Protein AF-A0AAF1A235-F1 (afdb_monomer)

Mean predicted aligned error: 11.34 Å

Solvent-accessible surface area (backbone atoms only — not comparable to full-atom values): 8784 Å² total; per-residue (Å²): 131,94,64,63,72,72,54,51,54,59,49,48,57,52,51,52,52,47,31,41,48,51,25,42,51,40,50,75,71,45,44,64,80,75,36,56,73,63,61,73,58,68,48,78,93,49,71,88,54,61,73,54,47,59,54,87,85,84,72,72,38,64,64,84,73,75,56,91,93,54,89,43,68,66,56,56,64,62,48,50,57,58,41,46,75,69,74,48,43,67,32,82,86,62,84,78,60,62,67,60,52,51,51,51,51,49,52,52,52,49,51,52,53,50,53,37,66,70,66,73,57,76,53,74,77,48,52,57,51,51,53,52,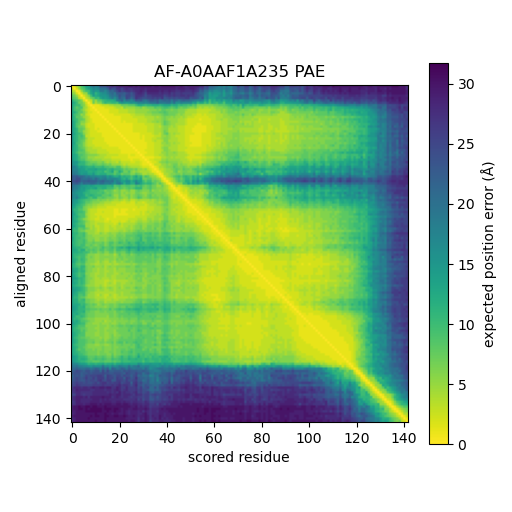62,73,60,61,68,89,80,79,80,131

Secondary structure (DSSP, 8-state):
---HHHHHHHHHHHHHHHHHHHHHHHHHTTHHHH-HHHHHS--GGGTTS-TTSPPPP---BSPPPPPTT---HHHHHHHHHHHHHTT--B-TT----HHHHHHHHHHHHHHHHHHHHHTTPPPHHHHHHHHHHHT-------

Sequence (142 aa):
MKGGFVHTKKVSEAVGKLATMIPLFLTSTRFYGKRLDMYANKLPKYVHKSQSDPLDIKCMMHAPQQEDSSSDCGLYTCLFPEYISNDVFDMRSIDIDAKYHRQMYATILWHYEKTKNEDDTISESEVTRTVASKFGGPRIAK

Structure (mmCIF, N/CA/C/O backbone):
data_AF-A0AAF1A235-F1
#
_entry.id   AF-A0AAF1A235-F1
#
loop_
_atom_site.group_PDB
_atom_site.id
_atom_site.type_symbol
_atom_site.label_atom_id
_atom_site.label_alt_id
_atom_site.label_comp_id
_atom_site.label_asym_id
_atom_site.label_entity_id
_atom_site.label_seq_id
_atom_site.pdbx_PDB_ins_code
_atom_site.Cartn_x
_atom_site.Cartn_y
_atom_site.Cartn_z
_atom_site.occupancy
_atom_site.B_iso_or_equiv
_atom_site.auth_seq_id
_atom_site.auth_comp_id
_atom_site.auth_asym_id
_atom_site.auth_atom_id
_atom_site.pdbx_PDB_model_num
ATOM 1 N N . MET A 1 1 ? 6.123 -15.726 -17.148 1.00 41.62 1 MET A N 1
ATOM 2 C CA . MET A 1 1 ? 5.849 -16.510 -15.920 1.00 41.62 1 MET A CA 1
ATOM 3 C C . MET A 1 1 ? 4.342 -16.712 -15.745 1.00 41.62 1 MET A C 1
ATOM 5 O O . MET A 1 1 ? 3.609 -15.737 -15.721 1.00 41.62 1 MET A O 1
ATOM 9 N N . LYS A 1 2 ? 3.857 -17.962 -15.655 1.00 38.56 2 LYS A N 1
ATOM 10 C CA . LYS A 1 2 ? 2.425 -18.326 -15.485 1.00 38.56 2 LYS A CA 1
ATOM 11 C C . LYS A 1 2 ? 2.035 -18.575 -14.009 1.00 38.56 2 LYS A C 1
ATOM 13 O O . LYS A 1 2 ? 1.155 -19.378 -13.724 1.00 38.56 2 LYS A O 1
ATOM 18 N N . GLY A 1 3 ? 2.711 -17.919 -13.061 1.00 35.62 3 GLY A N 1
ATOM 19 C CA . GLY A 1 3 ? 2.518 -18.152 -11.621 1.00 35.62 3 GLY A CA 1
ATOM 20 C C . GLY A 1 3 ? 1.411 -17.320 -10.960 1.00 35.62 3 GLY A C 1
ATOM 21 O O . GLY A 1 3 ? 0.892 -17.722 -9.927 1.00 35.62 3 GLY A O 1
ATOM 22 N N . GLY A 1 4 ? 1.010 -16.183 -11.540 1.00 51.75 4 GLY A N 1
ATOM 23 C CA . GLY A 1 4 ? 0.189 -15.186 -10.835 1.00 51.75 4 GLY A CA 1
ATOM 24 C C . GLY A 1 4 ? -1.191 -15.677 -10.379 1.00 51.75 4 GLY A C 1
ATOM 25 O O . GLY A 1 4 ? -1.571 -15.462 -9.234 1.00 51.75 4 GLY A O 1
ATOM 26 N N . PHE A 1 5 ? -1.925 -16.396 -11.233 1.00 46.75 5 PHE A N 1
ATOM 27 C CA . PHE A 1 5 ? -3.371 -16.598 -11.055 1.00 46.75 5 PHE A CA 1
ATOM 28 C C . PHE A 1 5 ? -3.760 -17.476 -9.846 1.00 46.75 5 PHE A C 1
ATOM 30 O O . PHE A 1 5 ? -4.770 -17.227 -9.190 1.00 46.75 5 PHE A O 1
ATOM 37 N N . VAL A 1 6 ? -2.953 -18.491 -9.513 1.00 45.00 6 VAL A N 1
ATOM 38 C CA . VAL A 1 6 ? -3.247 -19.427 -8.406 1.00 45.00 6 VAL A CA 1
ATOM 39 C C . VAL A 1 6 ? -2.927 -18.810 -7.039 1.00 45.00 6 VAL A C 1
ATOM 41 O O . VAL A 1 6 ? -3.633 -19.072 -6.062 1.00 45.00 6 VAL A O 1
ATOM 44 N N . HIS A 1 7 ? -1.908 -17.947 -6.961 1.00 59.38 7 HIS A N 1
ATOM 45 C CA . HIS A 1 7 ? -1.574 -17.223 -5.733 1.00 59.38 7 HIS A CA 1
ATOM 46 C C . HIS A 1 7 ? -2.630 -16.165 -5.395 1.00 59.38 7 HIS A C 1
ATOM 48 O O . HIS A 1 7 ? -2.989 -16.012 -4.228 1.00 59.38 7 HIS A O 1
ATOM 54 N N . THR A 1 8 ? -3.210 -15.510 -6.402 1.00 70.19 8 THR A N 1
ATOM 55 C CA . THR A 1 8 ? -4.187 -14.433 -6.199 1.00 70.19 8 THR A CA 1
ATOM 56 C C . THR A 1 8 ? -5.450 -14.892 -5.467 1.00 70.19 8 THR A C 1
ATOM 58 O O . THR A 1 8 ? -5.931 -14.172 -4.595 1.00 70.19 8 THR A O 1
ATOM 61 N N . LYS A 1 9 ? -5.972 -16.100 -5.737 1.00 79.56 9 LYS A N 1
ATOM 62 C CA . LYS A 1 9 ? -7.209 -16.583 -5.090 1.00 79.56 9 LYS A CA 1
ATOM 63 C C . LYS A 1 9 ? -7.029 -16.848 -3.593 1.00 79.56 9 LYS A C 1
ATOM 65 O O . LYS A 1 9 ? -7.807 -16.348 -2.789 1.00 79.56 9 LYS A O 1
ATOM 70 N N . LYS A 1 10 ? -5.983 -17.589 -3.207 1.00 86.50 10 LYS A N 1
ATOM 71 C CA . LYS A 1 10 ? -5.701 -17.884 -1.788 1.00 86.50 10 LYS A CA 1
ATOM 72 C C . LYS A 1 10 ? -5.407 -16.611 -0.995 1.00 86.50 10 LYS A C 1
ATOM 74 O O . LYS A 1 10 ? -5.861 -16.475 0.137 1.00 86.50 10 LYS A O 1
ATOM 79 N N . VAL A 1 11 ? -4.671 -15.677 -1.603 1.00 86.25 11 VAL A N 1
ATOM 80 C CA . VAL A 1 11 ? -4.399 -14.365 -1.005 1.00 86.25 11 VAL A CA 1
ATOM 81 C C . VAL A 1 11 ? -5.701 -13.590 -0.821 1.00 86.25 11 VAL A C 1
ATOM 83 O O . VAL A 1 11 ? -5.954 -13.102 0.273 1.00 86.25 11 VAL A O 1
ATOM 86 N N . SER A 1 12 ? -6.563 -13.536 -1.839 1.00 86.19 12 SER A N 1
ATOM 87 C CA . SER A 1 12 ? -7.857 -12.853 -1.751 1.00 86.19 12 SER A CA 1
ATOM 88 C C . SER A 1 12 ? -8.756 -13.440 -0.658 1.00 86.19 12 SER A C 1
ATOM 90 O O . SER A 1 12 ? -9.310 -12.687 0.138 1.00 86.19 12 SER A O 1
ATOM 92 N N . GLU A 1 13 ? -8.838 -14.768 -0.540 1.00 91.44 13 GLU A N 1
ATOM 93 C CA . GLU A 1 13 ? -9.599 -15.427 0.529 1.00 91.44 13 GLU A CA 1
ATOM 94 C C . GLU A 1 13 ? -9.051 -15.092 1.926 1.00 91.44 13 GLU A C 1
ATOM 96 O O . GLU A 1 13 ? -9.820 -14.824 2.852 1.00 91.44 13 GLU A O 1
ATOM 101 N N . ALA A 1 14 ? -7.725 -15.088 2.093 1.00 93.81 14 ALA A N 1
ATOM 102 C CA . ALA A 1 14 ? -7.087 -14.742 3.361 1.00 93.81 14 ALA A CA 1
ATOM 103 C C . ALA A 1 14 ? -7.304 -13.264 3.729 1.00 93.81 14 ALA A C 1
ATOM 105 O O . ALA A 1 14 ? -7.704 -12.960 4.854 1.00 93.81 14 ALA A O 1
ATOM 106 N N . VAL A 1 15 ? -7.101 -12.352 2.774 1.00 93.44 15 VAL A N 1
ATOM 107 C CA . VAL A 1 15 ? -7.324 -10.910 2.957 1.00 93.44 15 VAL A CA 1
ATOM 108 C C . VAL A 1 15 ? -8.800 -10.624 3.235 1.00 93.44 15 VAL A C 1
ATOM 110 O O . VAL A 1 15 ? -9.097 -9.835 4.125 1.00 93.44 15 VAL A O 1
ATOM 113 N N . GLY A 1 16 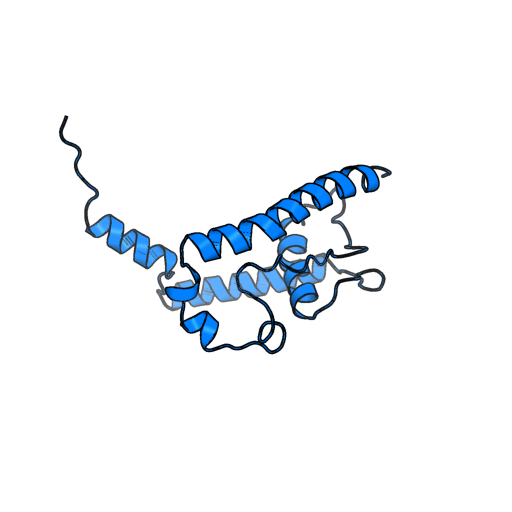? -9.722 -11.320 2.564 1.00 95.31 16 GLY A N 1
ATOM 114 C CA . GLY A 1 16 ? -11.162 -11.260 2.830 1.00 95.31 16 GLY A CA 1
ATOM 115 C C . GLY A 1 16 ? -11.502 -11.560 4.288 1.00 95.31 16 GLY A C 1
ATOM 116 O O . GLY A 1 16 ? -12.182 -10.775 4.944 1.00 95.31 16 GLY A O 1
ATOM 117 N N . LYS A 1 17 ? -10.955 -12.653 4.835 1.00 96.25 17 LYS A N 1
ATOM 118 C CA . LYS A 1 17 ? -11.145 -13.007 6.252 1.00 96.25 17 LYS A CA 1
ATOM 119 C C . LYS A 1 17 ? -10.595 -11.931 7.187 1.00 96.25 17 LYS A C 1
ATOM 121 O O . LYS A 1 17 ? -11.255 -11.578 8.160 1.00 96.25 17 LYS A O 1
ATOM 126 N N . LEU A 1 18 ? -9.411 -11.390 6.897 1.00 96.62 18 LEU A N 1
ATOM 127 C CA . LEU A 1 18 ? -8.814 -10.318 7.699 1.00 96.62 18 LEU A CA 1
ATOM 128 C C . LEU A 1 18 ? -9.644 -9.030 7.647 1.00 96.62 18 LEU A C 1
ATOM 130 O O . LEU A 1 18 ? -9.869 -8.420 8.690 1.00 96.62 18 LEU A O 1
ATOM 134 N N . ALA A 1 19 ? -10.155 -8.656 6.475 1.00 96.00 19 ALA A N 1
ATOM 135 C CA . ALA A 1 19 ? -11.007 -7.482 6.300 1.00 96.00 19 ALA A CA 1
ATOM 136 C C . ALA A 1 19 ? -12.306 -7.560 7.114 1.00 96.00 19 ALA A C 1
ATOM 138 O O . ALA A 1 19 ? -12.832 -6.523 7.510 1.00 96.00 19 ALA A O 1
ATOM 139 N N . THR A 1 20 ? -12.803 -8.767 7.401 1.00 96.38 20 THR A N 1
ATOM 140 C CA . THR A 1 20 ? -13.929 -8.983 8.321 1.00 96.38 20 THR A CA 1
ATOM 141 C C . THR A 1 20 ? -13.486 -9.044 9.785 1.00 96.38 20 THR A C 1
ATOM 143 O O . THR A 1 20 ? -14.115 -8.433 10.644 1.00 96.38 20 THR A O 1
ATOM 146 N N . MET A 1 21 ? -12.410 -9.773 10.101 1.00 97.81 21 MET A N 1
ATOM 147 C CA . MET A 1 21 ? -11.996 -9.990 11.494 1.00 97.81 21 MET A CA 1
ATOM 148 C C . MET A 1 21 ? -11.423 -8.737 12.161 1.00 97.81 21 MET A C 1
ATOM 150 O O . MET A 1 21 ? -11.666 -8.528 13.348 1.00 97.81 21 MET A O 1
ATOM 154 N N . ILE A 1 22 ? -10.667 -7.910 11.432 1.00 95.62 22 ILE A N 1
ATOM 155 C CA . ILE A 1 22 ? -9.999 -6.730 11.999 1.00 95.62 22 ILE A CA 1
ATOM 156 C C . ILE A 1 22 ? -11.018 -5.730 12.576 1.00 95.62 22 ILE A C 1
ATOM 158 O O . ILE A 1 22 ? -10.892 -5.416 13.760 1.00 95.62 22 ILE A O 1
ATOM 162 N N . PRO A 1 23 ? -12.046 -5.265 11.833 1.00 93.31 23 PRO A N 1
ATOM 163 C CA . PRO A 1 23 ? -13.068 -4.372 12.386 1.00 93.31 23 PRO A CA 1
ATOM 164 C C . PRO A 1 23 ? -13.760 -4.956 13.619 1.00 93.31 23 PRO A C 1
ATOM 166 O O . PRO A 1 23 ? -13.849 -4.292 14.647 1.00 93.31 23 PRO A O 1
ATOM 169 N N . LEU A 1 24 ? -14.152 -6.236 13.571 1.00 95.62 24 LEU A N 1
ATOM 170 C CA . LEU A 1 24 ? -14.789 -6.922 14.702 1.00 95.62 24 LEU A CA 1
ATOM 171 C C . LEU A 1 24 ? -13.895 -6.944 15.949 1.00 95.62 24 LEU A C 1
ATOM 173 O O . LEU A 1 24 ? -14.367 -6.693 17.059 1.00 95.62 24 LEU A O 1
ATOM 177 N N . PHE A 1 25 ? -12.602 -7.218 15.775 1.00 96.44 25 PHE A N 1
ATOM 178 C CA . PHE A 1 25 ? -11.621 -7.211 16.857 1.00 96.44 25 PHE A CA 1
ATOM 179 C C . PHE A 1 25 ? -11.397 -5.803 17.433 1.00 96.44 25 PHE A C 1
ATOM 181 O O . PHE A 1 25 ? -11.358 -5.612 18.651 1.00 96.44 25 PHE A O 1
ATOM 188 N N . LEU A 1 26 ? -11.288 -4.786 16.580 1.00 93.00 26 LEU A N 1
ATOM 189 C CA . LEU A 1 26 ? -11.124 -3.400 17.025 1.00 93.00 26 LEU A CA 1
ATOM 190 C C . LEU A 1 26 ? -12.374 -2.895 17.763 1.00 93.00 26 LEU A C 1
ATOM 192 O O . LEU A 1 26 ? -12.264 -2.242 18.804 1.00 93.00 26 LEU A O 1
ATOM 196 N N . THR A 1 27 ? -13.570 -3.249 17.293 1.00 91.25 27 THR A N 1
ATOM 197 C CA . THR A 1 27 ? -14.824 -2.926 17.982 1.00 91.25 27 THR A CA 1
ATOM 198 C C . THR A 1 27 ? -14.926 -3.644 19.329 1.00 91.25 27 THR A C 1
ATOM 200 O O . THR A 1 27 ? -15.222 -3.000 20.338 1.00 91.25 27 THR A O 1
ATOM 203 N N . SER A 1 28 ? -14.633 -4.949 19.394 1.00 94.06 28 SER A N 1
ATOM 204 C CA . SER A 1 28 ? -14.753 -5.739 20.631 1.00 94.06 28 SER A CA 1
ATOM 205 C C . SER A 1 28 ? -13.778 -5.295 21.726 1.00 94.06 28 SER A C 1
ATOM 207 O O . SER A 1 28 ? -14.121 -5.292 22.908 1.00 94.06 28 SER A O 1
ATOM 209 N N . THR A 1 29 ? -12.596 -4.811 21.342 1.00 94.44 29 THR A N 1
ATOM 210 C CA . THR A 1 29 ? -11.601 -4.226 22.259 1.00 94.44 29 THR A CA 1
ATOM 211 C C . THR A 1 29 ? -11.901 -2.773 22.656 1.00 94.44 29 THR A C 1
ATOM 213 O O . THR A 1 29 ? -11.130 -2.155 23.406 1.00 94.44 29 THR A O 1
ATOM 216 N N . ARG A 1 30 ? -13.028 -2.217 22.179 1.00 90.12 30 ARG A N 1
ATOM 217 C CA . ARG A 1 30 ? -13.438 -0.812 22.335 1.00 90.12 30 ARG A CA 1
ATOM 218 C C . ARG A 1 30 ? -12.371 0.173 21.841 1.00 90.12 30 ARG A C 1
ATOM 220 O O . ARG A 1 30 ? -12.255 1.274 22.379 1.00 90.12 30 ARG A O 1
ATOM 227 N N . PHE A 1 31 ? -11.582 -0.216 20.836 1.00 89.50 31 PHE A N 1
ATOM 228 C CA . PHE A 1 31 ? -10.469 0.577 20.311 1.00 89.50 31 PHE A CA 1
ATOM 229 C C . PHE A 1 31 ? -10.918 1.979 19.880 1.00 89.50 31 PHE A C 1
ATOM 231 O O . PHE A 1 31 ? -10.351 2.975 20.323 1.00 89.50 31 PHE A O 1
ATOM 238 N N . TYR A 1 32 ? -11.996 2.067 19.098 1.00 82.50 32 TYR A N 1
ATOM 239 C CA . TYR A 1 32 ? -12.512 3.340 18.588 1.00 82.50 32 TYR A CA 1
ATOM 240 C C . TYR A 1 32 ? -13.018 4.281 19.691 1.00 82.50 32 TYR A C 1
ATOM 242 O O . TYR A 1 32 ? -12.899 5.494 19.562 1.00 82.50 32 TYR A O 1
ATOM 250 N N . GLY A 1 33 ? -13.514 3.744 20.812 1.00 81.62 33 GLY A N 1
ATOM 251 C CA . GLY A 1 33 ? -13.893 4.556 21.975 1.00 81.62 33 GLY A CA 1
ATOM 252 C C . GLY A 1 33 ? -12.692 5.170 22.704 1.00 81.62 33 GLY A C 1
ATOM 253 O O . GLY A 1 33 ? -12.833 6.197 23.359 1.00 81.62 33 GLY A O 1
ATOM 254 N N . LYS A 1 34 ? -11.503 4.567 22.570 1.00 85.81 34 LYS A N 1
ATOM 255 C CA . LYS A 1 34 ? -10.237 5.088 23.116 1.00 85.81 34 LYS A CA 1
ATOM 256 C C . LYS A 1 34 ? -9.558 6.091 22.177 1.00 85.81 34 LYS A C 1
ATOM 258 O O . LYS A 1 34 ? -8.685 6.831 22.615 1.00 85.81 34 LYS A O 1
ATOM 263 N N . ARG A 1 35 ? -9.935 6.103 20.895 1.00 81.69 35 ARG A N 1
ATOM 264 C CA . ARG A 1 35 ? -9.353 6.928 19.826 1.00 81.69 35 ARG A CA 1
ATOM 265 C C . ARG A 1 35 ? -10.381 7.915 19.279 1.00 81.69 35 ARG A C 1
ATOM 267 O O . ARG A 1 35 ? -10.797 7.843 18.125 1.00 81.69 35 ARG A O 1
ATOM 274 N N . LEU A 1 36 ? -10.814 8.841 20.138 1.00 73.50 36 LEU A N 1
ATOM 275 C CA . LEU A 1 36 ? -11.774 9.892 19.772 1.00 73.50 36 LEU A CA 1
ATOM 276 C C . LEU A 1 36 ? -11.245 10.814 18.658 1.00 73.50 36 LEU A C 1
ATOM 278 O O . LEU A 1 36 ? -12.035 11.392 17.916 1.00 73.50 36 LEU A O 1
ATOM 282 N N . ASP A 1 37 ? -9.923 10.895 18.489 1.00 75.94 37 ASP A N 1
ATOM 283 C CA . ASP A 1 37 ? -9.248 11.580 17.382 1.00 75.94 37 ASP A CA 1
ATOM 284 C C . ASP A 1 37 ? -9.642 11.014 16.009 1.00 75.94 37 ASP A C 1
ATOM 286 O O . ASP A 1 37 ? -9.785 11.761 15.043 1.00 75.94 37 ASP A O 1
ATOM 290 N N . MET A 1 38 ? -9.916 9.709 15.922 1.00 70.50 38 MET A N 1
ATOM 291 C CA . MET A 1 38 ? -10.444 9.104 14.696 1.00 70.50 38 MET A CA 1
ATOM 292 C C . MET A 1 38 ? -11.900 9.509 14.429 1.00 70.50 38 MET A C 1
ATOM 294 O O . MET A 1 38 ? -12.312 9.583 13.275 1.00 70.50 38 MET A O 1
ATOM 298 N N . TYR A 1 39 ? -12.674 9.801 15.479 1.00 62.12 39 TYR A N 1
ATOM 299 C CA . TYR A 1 39 ? -14.063 10.264 15.374 1.00 62.12 39 TYR A CA 1
ATOM 300 C C . TYR A 1 39 ? -14.185 11.737 14.989 1.00 62.12 39 TYR A C 1
ATOM 302 O O . TYR A 1 39 ? -15.170 12.118 14.355 1.00 62.12 39 TYR A O 1
ATOM 310 N N . ALA A 1 40 ? -13.207 12.561 15.376 1.00 52.47 40 ALA A N 1
ATOM 311 C CA . ALA A 1 40 ? -13.153 13.972 15.001 1.00 52.47 40 ALA A CA 1
ATOM 312 C C . ALA A 1 40 ? -13.071 14.139 13.474 1.00 52.47 40 ALA A C 1
ATOM 314 O O . ALA A 1 40 ? -13.689 15.035 12.902 1.00 52.47 40 ALA A O 1
ATOM 315 N N . ASN A 1 41 ? -12.400 13.203 12.803 1.00 59.41 41 ASN A N 1
ATOM 316 C CA . ASN A 1 41 ? -12.237 13.179 11.357 1.00 59.41 41 ASN A CA 1
ATOM 317 C C . ASN A 1 41 ? -13.338 12.341 10.697 1.00 59.41 41 ASN A C 1
ATOM 319 O O . ASN A 1 41 ? -13.038 11.303 10.114 1.00 59.41 41 ASN A O 1
ATOM 323 N N . LYS A 1 42 ? -14.613 12.760 10.790 1.00 66.00 42 LYS A N 1
ATOM 324 C CA . LYS A 1 42 ? -15.754 12.115 10.101 1.00 66.00 42 LYS A CA 1
ATOM 325 C C . LYS A 1 42 ? -15.581 12.154 8.574 1.00 66.00 42 LYS A C 1
ATOM 327 O O . LYS A 1 42 ? -16.224 12.934 7.877 1.00 66.00 42 LYS A O 1
ATOM 332 N N . LEU A 1 43 ? -14.697 11.309 8.053 1.00 71.31 43 LEU A N 1
ATOM 333 C CA . LEU A 1 43 ? -14.442 11.142 6.633 1.00 71.31 43 LEU A CA 1
ATOM 334 C C . LEU A 1 43 ? -15.763 10.748 5.958 1.00 71.31 43 LEU A C 1
ATOM 336 O O . LEU A 1 43 ? -16.344 9.737 6.364 1.00 71.31 43 LEU A O 1
ATOM 340 N N . PRO A 1 44 ? -16.223 11.473 4.919 1.00 77.75 44 PRO A N 1
ATOM 341 C CA . PRO A 1 44 ? -17.514 11.228 4.268 1.00 77.75 44 PRO A CA 1
ATOM 342 C C . PRO A 1 44 ? -17.748 9.760 3.888 1.00 77.75 44 PRO A C 1
ATOM 344 O O . PRO A 1 44 ? -18.852 9.243 4.031 1.00 77.75 44 PRO A O 1
ATOM 347 N N . LYS A 1 45 ? -16.678 9.055 3.499 1.00 75.12 45 LYS A N 1
ATOM 348 C CA . LYS A 1 45 ? -16.691 7.631 3.132 1.00 75.12 45 LYS A CA 1
ATOM 349 C C . LYS A 1 45 ? -17.122 6.681 4.266 1.00 75.12 45 LYS A C 1
ATOM 351 O O . LYS A 1 45 ? -17.546 5.563 3.986 1.00 75.12 45 LYS A O 1
ATOM 356 N N . TYR A 1 46 ? -17.022 7.107 5.526 1.00 74.25 46 TYR A N 1
ATOM 357 C CA . TYR A 1 46 ? -17.280 6.277 6.709 1.00 74.25 46 TYR A CA 1
ATOM 358 C C . TYR A 1 46 ? -18.422 6.797 7.592 1.00 74.25 46 TYR A C 1
ATOM 360 O O . TYR A 1 46 ? -18.767 6.144 8.570 1.00 74.25 46 TYR A O 1
ATOM 368 N N . VAL A 1 47 ? -19.052 7.930 7.251 1.00 78.44 47 VAL A N 1
ATOM 369 C CA . VAL A 1 47 ? -20.135 8.539 8.057 1.00 78.44 47 VAL A CA 1
ATOM 370 C C . VAL A 1 47 ? -21.345 7.613 8.224 1.00 78.44 47 VAL A C 1
ATOM 372 O O . VAL A 1 47 ? -22.028 7.675 9.243 1.00 78.44 47 VAL A O 1
ATOM 375 N N . HIS A 1 48 ? -21.595 6.739 7.249 1.00 82.19 48 HIS A N 1
ATOM 376 C CA . HIS A 1 48 ? -22.730 5.813 7.243 1.00 82.19 48 HIS A CA 1
ATOM 377 C C . HIS A 1 48 ? -22.330 4.346 7.455 1.00 82.19 48 HIS A C 1
ATOM 379 O O . HIS A 1 48 ? -23.167 3.466 7.271 1.00 82.19 48 HIS A O 1
ATOM 385 N N . LYS A 1 49 ? -21.069 4.072 7.813 1.00 83.88 49 LYS A N 1
ATOM 386 C CA . LYS A 1 49 ? -20.573 2.712 8.058 1.00 83.88 49 LYS A CA 1
ATOM 387 C C . LYS A 1 49 ? -20.487 2.434 9.560 1.00 83.88 49 LYS A C 1
ATOM 389 O O . LYS A 1 49 ? -20.070 3.298 10.333 1.00 83.88 49 LYS A O 1
ATOM 394 N N . SER 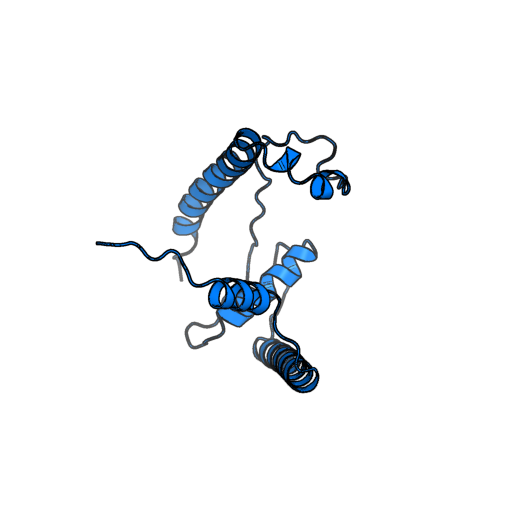A 1 50 ? -20.864 1.230 9.978 1.00 87.50 50 SER A N 1
ATOM 395 C CA . SER A 1 50 ? -20.599 0.740 11.331 1.00 87.50 50 SER A CA 1
ATOM 396 C C . SER A 1 50 ? -19.102 0.494 11.520 1.00 87.50 50 SER A C 1
ATOM 398 O O . SER A 1 50 ? -18.392 0.119 10.590 1.00 87.50 50 SER A O 1
ATOM 400 N N . GLN A 1 51 ? -18.617 0.626 12.756 1.00 85.81 51 GLN A N 1
ATOM 401 C CA . GLN A 1 51 ? -17.234 0.277 13.112 1.00 85.81 51 GLN A CA 1
ATOM 402 C C . GLN A 1 51 ? -16.909 -1.204 12.888 1.00 85.81 51 GLN A C 1
ATOM 404 O O . GLN A 1 51 ? -15.746 -1.557 12.739 1.00 85.81 51 GLN A O 1
ATOM 409 N N . SER A 1 52 ? -17.934 -2.056 12.912 1.00 90.31 52 SER A N 1
ATOM 410 C CA . SER A 1 52 ? -17.819 -3.497 12.707 1.00 90.31 52 SER A CA 1
ATOM 411 C C . SER A 1 52 ? -17.987 -3.912 11.247 1.00 90.31 52 SER A C 1
ATOM 413 O O . SER A 1 52 ? -17.880 -5.103 10.954 1.00 90.31 52 SER A O 1
ATOM 415 N N . ASP A 1 53 ? -18.316 -2.974 10.352 1.00 91.75 53 ASP A N 1
ATOM 416 C CA . ASP A 1 53 ? -18.496 -3.298 8.941 1.00 91.75 53 ASP A CA 1
ATOM 417 C C . ASP A 1 53 ? -17.169 -3.794 8.351 1.00 91.75 53 ASP A C 1
ATOM 419 O O . ASP A 1 53 ? -16.105 -3.261 8.688 1.00 91.75 53 ASP A O 1
ATOM 423 N N . PRO A 1 54 ? -17.202 -4.800 7.460 1.00 93.56 54 PRO A N 1
ATOM 424 C CA . PRO A 1 54 ? -16.004 -5.259 6.776 1.00 93.56 54 PRO A CA 1
ATOM 425 C C . PRO A 1 54 ? -15.286 -4.123 6.036 1.00 93.56 54 PRO A C 1
ATOM 427 O O . PRO A 1 54 ? -15.916 -3.232 5.461 1.00 93.56 54 PRO A O 1
ATOM 430 N N . LEU A 1 55 ? -13.954 -4.182 6.015 1.00 91.00 55 LEU A N 1
ATOM 431 C CA . LEU A 1 55 ? -13.143 -3.224 5.265 1.00 91.00 55 LEU A CA 1
ATOM 432 C C . LEU A 1 55 ? -13.323 -3.416 3.755 1.00 91.00 55 LEU A C 1
ATOM 434 O O . LEU A 1 55 ? -13.334 -4.544 3.257 1.00 91.00 55 LEU A O 1
ATOM 438 N N . ASP A 1 56 ? -13.379 -2.303 3.020 1.00 89.50 56 ASP A N 1
ATOM 439 C CA . ASP A 1 56 ? -13.326 -2.335 1.558 1.00 89.50 56 ASP A CA 1
ATOM 440 C C . ASP A 1 56 ? -11.930 -2.807 1.121 1.00 89.50 56 ASP A C 1
ATOM 442 O O . ASP A 1 56 ? -10.920 -2.188 1.464 1.00 89.50 56 ASP A O 1
ATOM 446 N N . ILE A 1 57 ? -11.865 -3.877 0.329 1.00 88.56 57 ILE A N 1
ATOM 447 C CA . ILE A 1 57 ? -10.610 -4.367 -0.249 1.00 88.56 57 ILE A CA 1
ATOM 448 C C . ILE A 1 57 ? -10.476 -3.804 -1.661 1.00 88.56 57 ILE A C 1
ATOM 450 O O . ILE A 1 57 ? -11.309 -4.072 -2.526 1.00 88.56 57 ILE A O 1
ATOM 454 N N . LYS A 1 58 ? -9.397 -3.061 -1.911 1.00 88.88 58 LYS A N 1
ATOM 455 C CA . LYS A 1 58 ? -8.962 -2.682 -3.259 1.00 88.88 58 LYS A CA 1
ATOM 456 C C . LYS A 1 58 ? -7.608 -3.328 -3.540 1.00 88.88 58 LYS A C 1
ATOM 458 O O . LYS A 1 58 ? -6.701 -3.244 -2.715 1.00 88.88 58 LYS A O 1
ATOM 463 N N . CYS A 1 59 ? -7.472 -3.959 -4.700 1.00 85.75 59 CYS A N 1
ATOM 464 C CA . CYS A 1 59 ? -6.209 -4.533 -5.154 1.00 85.75 59 CYS A CA 1
ATOM 465 C C . CYS A 1 59 ? -5.645 -3.692 -6.293 1.00 85.75 59 CYS A C 1
ATOM 467 O O . CYS A 1 59 ? -6.382 -3.285 -7.188 1.00 85.75 59 CYS A O 1
ATOM 469 N N . MET A 1 60 ? -4.334 -3.475 -6.268 1.00 87.62 60 MET A N 1
ATOM 470 C CA . MET A 1 60 ? -3.628 -2.888 -7.396 1.00 87.62 60 MET A CA 1
ATOM 471 C C . MET A 1 60 ? -3.530 -3.909 -8.533 1.00 87.62 60 MET A C 1
ATOM 473 O O . MET A 1 60 ? -3.161 -5.065 -8.317 1.00 87.62 60 MET A O 1
ATOM 477 N N . MET A 1 61 ? -3.877 -3.481 -9.740 1.00 89.44 61 MET A N 1
ATOM 478 C CA . MET A 1 61 ? -3.862 -4.274 -10.961 1.00 89.44 61 MET A CA 1
ATOM 479 C C . MET A 1 61 ? -2.724 -3.818 -11.865 1.00 89.44 61 MET A C 1
ATOM 481 O O . MET A 1 61 ? -2.405 -2.631 -11.924 1.00 89.44 61 MET A O 1
ATOM 485 N N . HIS A 1 62 ? -2.137 -4.774 -12.587 1.00 89.62 62 HIS A N 1
ATOM 486 C CA . HIS A 1 62 ? -1.039 -4.527 -13.528 1.00 89.62 62 HIS A CA 1
ATOM 487 C C . HIS A 1 62 ? 0.133 -3.765 -12.900 1.00 8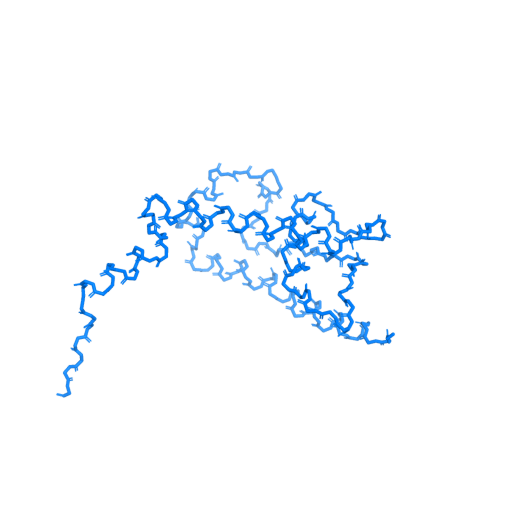9.62 62 HIS A C 1
ATOM 489 O O . HIS A 1 62 ? 0.812 -3.008 -13.584 1.00 89.62 62 HIS A O 1
ATOM 495 N N . ALA A 1 63 ? 0.349 -3.965 -11.595 1.00 87.81 63 ALA A N 1
ATOM 496 C CA . ALA A 1 63 ? 1.487 -3.400 -10.896 1.00 87.81 63 ALA A CA 1
ATOM 497 C C . ALA A 1 63 ? 2.771 -3.891 -11.587 1.00 87.81 63 ALA A C 1
ATOM 499 O O . ALA A 1 63 ? 2.953 -5.112 -11.698 1.00 87.81 63 ALA A O 1
ATOM 500 N N . PRO A 1 64 ? 3.637 -2.987 -12.069 1.00 87.94 64 PRO A N 1
ATOM 501 C CA . PRO A 1 64 ? 4.915 -3.380 -12.635 1.00 87.94 64 PRO A CA 1
ATOM 502 C C . PRO A 1 64 ? 5.734 -4.086 -11.559 1.00 87.94 64 PRO A C 1
ATOM 504 O O . PRO A 1 64 ? 5.711 -3.713 -10.387 1.00 87.94 64 PRO A O 1
ATOM 507 N N . GLN A 1 65 ? 6.425 -5.147 -11.949 1.00 85.06 65 GLN A N 1
ATOM 508 C CA . GLN A 1 65 ? 7.284 -5.900 -11.046 1.00 85.06 65 GLN A CA 1
ATOM 509 C C . GLN A 1 65 ? 8.731 -5.500 -11.297 1.00 85.06 65 GLN A C 1
ATOM 511 O O . GLN A 1 65 ? 9.093 -5.145 -12.415 1.00 85.06 65 GLN A O 1
ATOM 516 N N . GLN A 1 66 ? 9.544 -5.550 -10.245 1.00 89.12 66 GLN A N 1
ATOM 517 C CA . GLN A 1 66 ? 10.985 -5.395 -10.387 1.00 89.12 66 GLN A CA 1
ATOM 518 C C . GLN A 1 66 ? 11.535 -6.500 -11.304 1.00 89.12 66 GLN A C 1
ATOM 520 O O . GLN A 1 66 ? 11.029 -7.624 -11.282 1.00 89.12 66 GLN A O 1
ATOM 525 N N . GLU A 1 67 ? 12.586 -6.199 -12.060 1.00 88.19 67 GLU A N 1
ATOM 526 C CA . GLU A 1 67 ? 13.299 -7.214 -12.840 1.00 88.19 67 GLU A CA 1
ATOM 527 C C . GLU A 1 67 ? 13.938 -8.247 -11.905 1.00 88.19 67 GLU A C 1
ATOM 529 O O . GLU A 1 67 ? 14.455 -7.882 -10.847 1.00 88.19 67 GLU A O 1
ATOM 534 N N . ASP A 1 68 ? 13.971 -9.522 -12.297 1.00 88.56 68 ASP A N 1
ATOM 535 C CA . ASP A 1 68 ? 14.504 -10.609 -11.454 1.00 88.56 68 ASP A CA 1
ATOM 536 C C . ASP A 1 68 ? 15.979 -10.391 -11.058 1.00 88.56 68 ASP A C 1
ATOM 538 O O . ASP A 1 68 ? 16.432 -10.850 -10.011 1.00 88.56 68 ASP A O 1
ATOM 542 N N . SER A 1 69 ? 16.739 -9.669 -11.887 1.00 92.31 69 SER A N 1
ATOM 543 C CA . SER A 1 69 ? 18.133 -9.300 -11.621 1.00 92.31 69 SER A CA 1
ATOM 544 C C . SER A 1 69 ? 18.296 -8.019 -10.795 1.00 92.31 69 SER A C 1
ATOM 546 O O . SER A 1 69 ? 19.425 -7.616 -10.515 1.00 92.31 69 SER A O 1
ATOM 548 N N . SER A 1 70 ? 17.202 -7.331 -10.464 1.00 88.88 70 SER A N 1
ATOM 549 C CA . SER A 1 70 ? 17.220 -6.077 -9.711 1.00 88.88 70 SER A CA 1
ATOM 550 C C . SER A 1 70 ? 17.045 -6.313 -8.210 1.00 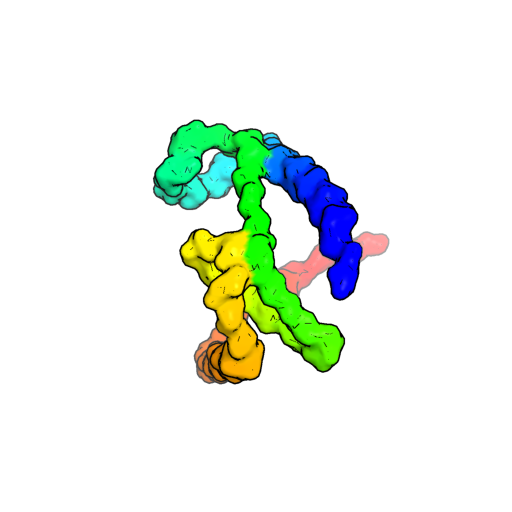88.88 70 SER A C 1
ATOM 552 O O . SER A 1 70 ? 16.443 -7.288 -7.769 1.00 88.88 70 SER A O 1
ATOM 554 N N . SER A 1 71 ? 17.571 -5.388 -7.409 1.00 90.38 71 SER A N 1
ATOM 555 C CA . SER A 1 71 ? 17.402 -5.351 -5.953 1.00 90.38 71 SER A CA 1
ATOM 556 C C . SER A 1 71 ? 16.469 -4.204 -5.540 1.00 90.38 71 SER A C 1
ATOM 558 O O . SER A 1 71 ? 16.750 -3.484 -4.583 1.00 90.38 71 SER A O 1
ATOM 560 N N . ASP A 1 72 ? 15.393 -3.989 -6.300 1.00 92.56 72 ASP A N 1
ATOM 561 C CA . ASP A 1 72 ? 14.500 -2.828 -6.178 1.00 92.56 72 ASP A CA 1
ATOM 562 C C . ASP A 1 72 ? 13.227 -3.112 -5.370 1.00 92.56 72 ASP A C 1
ATOM 564 O O . ASP A 1 72 ? 12.301 -2.304 -5.350 1.00 92.56 72 ASP A O 1
ATOM 568 N N . CYS A 1 73 ? 13.155 -4.229 -4.646 1.00 90.81 73 CYS A N 1
ATOM 569 C CA . CYS A 1 73 ? 11.967 -4.591 -3.868 1.00 90.81 73 CYS A CA 1
ATOM 570 C C . CYS A 1 73 ? 11.522 -3.471 -2.908 1.00 90.81 73 CYS A C 1
ATOM 572 O O . CYS A 1 73 ? 10.329 -3.175 -2.806 1.00 90.81 73 CYS A O 1
ATOM 574 N N . GLY A 1 74 ? 12.479 -2.805 -2.254 1.00 90.50 74 GLY A N 1
ATOM 575 C CA . GLY A 1 74 ? 12.226 -1.660 -1.381 1.00 90.50 74 GLY A CA 1
ATOM 576 C C . GLY A 1 74 ? 11.704 -0.444 -2.144 1.00 90.50 74 GLY A C 1
ATOM 577 O O . GLY A 1 74 ? 10.769 0.203 -1.684 1.00 90.50 74 GLY A O 1
ATOM 578 N N . LEU A 1 75 ? 12.236 -0.185 -3.344 1.00 93.00 75 LEU A N 1
ATOM 579 C CA . LEU A 1 75 ? 11.777 0.899 -4.209 1.00 93.00 75 LEU A CA 1
ATOM 580 C C . LEU A 1 75 ? 10.289 0.739 -4.550 1.00 93.00 75 LEU A C 1
ATOM 582 O O . LEU A 1 75 ? 9.506 1.646 -4.278 1.00 93.00 75 LEU A O 1
ATOM 586 N N . TYR A 1 76 ? 9.879 -0.421 -5.072 1.00 91.19 76 TYR A N 1
ATOM 587 C CA . TYR A 1 76 ? 8.471 -0.669 -5.412 1.00 91.19 76 TYR A CA 1
ATOM 588 C C . TYR A 1 76 ? 7.563 -0.673 -4.170 1.00 91.19 76 TYR A C 1
ATOM 590 O O . TYR A 1 76 ? 6.424 -0.212 -4.237 1.00 91.19 76 TYR A O 1
ATOM 598 N N . THR A 1 77 ? 8.076 -1.119 -3.016 1.00 90.12 77 THR A N 1
ATOM 599 C CA . THR A 1 77 ? 7.345 -1.065 -1.736 1.00 90.12 77 THR A CA 1
ATOM 600 C C . THR A 1 77 ? 7.053 0.372 -1.300 1.00 90.12 77 THR A C 1
ATOM 602 O O . THR A 1 77 ? 5.966 0.634 -0.791 1.00 90.12 77 THR A O 1
ATOM 605 N N . CYS A 1 78 ? 7.986 1.304 -1.512 1.00 90.75 78 CYS A N 1
ATOM 606 C CA . CYS A 1 78 ? 7.788 2.725 -1.212 1.00 90.75 78 CYS A CA 1
ATOM 607 C C . CYS A 1 78 ? 6.923 3.436 -2.260 1.00 90.75 78 CYS A C 1
ATOM 609 O O . CYS A 1 78 ? 6.159 4.335 -1.920 1.00 90.75 78 CYS A O 1
ATOM 611 N N . LEU A 1 79 ? 7.022 3.011 -3.519 1.00 92.69 79 LEU A N 1
ATOM 612 C CA . LEU A 1 79 ? 6.377 3.669 -4.649 1.00 92.69 79 LEU A CA 1
ATOM 613 C C . LEU A 1 79 ? 4.870 3.387 -4.725 1.00 92.69 79 LEU A C 1
ATOM 615 O O . LEU A 1 79 ? 4.075 4.292 -4.963 1.00 92.69 79 LEU A O 1
ATOM 619 N N . PHE A 1 80 ? 4.429 2.145 -4.508 1.00 91.25 80 PHE A N 1
ATOM 620 C CA . PHE A 1 80 ? 3.005 1.808 -4.642 1.00 91.25 80 PHE A CA 1
ATOM 621 C C . PHE A 1 80 ? 2.067 2.556 -3.679 1.00 91.25 80 PHE A C 1
ATOM 623 O O . PHE A 1 80 ? 0.999 2.979 -4.133 1.00 91.25 80 PHE A O 1
ATOM 630 N N . PRO A 1 81 ? 2.412 2.769 -2.393 1.00 91.81 81 PRO A N 1
ATOM 631 C CA . PRO A 1 81 ? 1.610 3.598 -1.497 1.00 91.81 81 PRO A CA 1
ATOM 632 C C . PRO A 1 81 ? 1.355 5.015 -2.020 1.00 91.81 81 PRO A C 1
ATOM 634 O O . PRO A 1 81 ? 0.274 5.551 -1.779 1.00 91.81 81 PRO A O 1
ATOM 637 N N . GLU A 1 82 ? 2.299 5.606 -2.756 1.00 91.19 82 GLU A N 1
ATOM 638 C CA . GLU A 1 82 ? 2.156 6.941 -3.350 1.00 91.19 82 GLU A CA 1
ATOM 639 C C . GLU A 1 82 ? 1.002 6.968 -4.364 1.00 91.19 82 GLU A C 1
ATOM 641 O O . GLU A 1 82 ? 0.089 7.789 -4.266 1.00 91.19 82 GLU A O 1
ATOM 646 N N . TYR A 1 83 ? 0.964 5.996 -5.275 1.00 92.88 83 TYR A N 1
ATOM 647 C CA . TYR A 1 83 ? -0.109 5.863 -6.263 1.00 92.88 83 TYR A CA 1
ATOM 648 C C . TYR A 1 83 ? -1.456 5.500 -5.632 1.00 92.88 83 TYR A C 1
ATOM 650 O O . TYR A 1 83 ? -2.479 6.097 -5.968 1.00 92.88 83 TYR A O 1
ATOM 658 N N . ILE A 1 84 ? -1.464 4.569 -4.673 1.00 91.38 84 ILE A N 1
ATOM 659 C CA . ILE A 1 84 ? -2.684 4.161 -3.956 1.00 91.38 84 ILE A CA 1
ATOM 660 C C . ILE A 1 84 ? -3.302 5.349 -3.218 1.00 91.38 84 ILE A C 1
ATOM 662 O O . ILE A 1 84 ? -4.524 5.504 -3.208 1.00 91.38 84 ILE A O 1
ATOM 666 N N . SER A 1 85 ? -2.467 6.201 -2.620 1.00 90.19 85 SER A N 1
ATOM 667 C CA . SER A 1 85 ? -2.921 7.406 -1.918 1.00 90.19 85 SER A CA 1
ATOM 668 C C . SER A 1 85 ? -3.581 8.413 -2.863 1.00 90.19 85 SER A C 1
ATOM 670 O O . SER A 1 85 ? -4.463 9.153 -2.439 1.00 90.19 85 SER A O 1
ATOM 672 N N . ASN A 1 86 ? -3.214 8.386 -4.146 1.00 91.56 86 ASN A N 1
ATOM 673 C CA . ASN A 1 86 ? -3.821 9.177 -5.215 1.00 91.56 86 ASN A CA 1
ATOM 674 C C . ASN A 1 86 ? -4.970 8.438 -5.941 1.00 91.56 86 ASN A C 1
ATOM 676 O O . ASN A 1 86 ? -5.338 8.805 -7.052 1.00 91.56 86 ASN A O 1
ATOM 680 N N . ASP A 1 87 ? -5.539 7.395 -5.322 1.00 90.31 87 ASP A N 1
ATOM 681 C CA . ASP A 1 87 ? -6.632 6.553 -5.847 1.00 90.31 87 ASP A CA 1
ATOM 682 C C . ASP A 1 87 ? -6.301 5.854 -7.187 1.00 90.31 87 ASP A C 1
ATOM 684 O O . ASP A 1 87 ? -7.194 5.461 -7.938 1.00 90.31 87 ASP A O 1
ATOM 688 N N . VAL A 1 88 ? -5.011 5.631 -7.475 1.00 93.00 88 VAL A N 1
ATOM 689 C CA . VAL A 1 88 ? -4.543 4.901 -8.663 1.00 93.00 88 VAL A CA 1
ATOM 690 C C . VAL A 1 88 ? -4.353 3.421 -8.328 1.00 93.00 88 VAL A C 1
ATOM 692 O O . VAL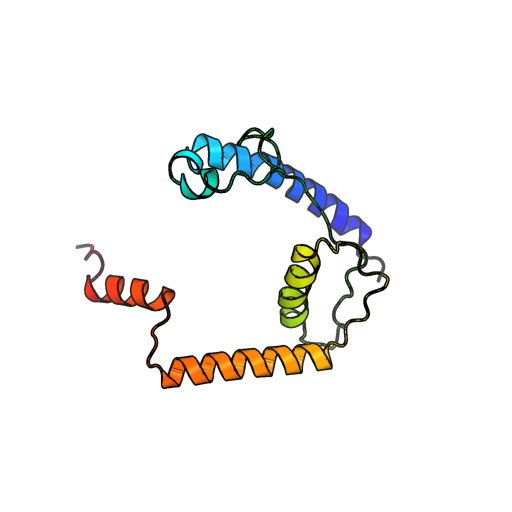 A 1 88 ? -3.415 3.029 -7.633 1.00 93.00 88 VAL A O 1
ATOM 695 N N . PHE A 1 89 ? -5.246 2.580 -8.856 1.00 91.12 89 PHE A N 1
ATOM 696 C CA . PHE A 1 89 ? -5.241 1.124 -8.639 1.00 91.12 89 PHE A CA 1
ATOM 697 C C . PHE A 1 89 ? -4.962 0.306 -9.900 1.00 91.12 89 PHE A C 1
ATOM 699 O O . PHE A 1 89 ? -4.900 -0.916 -9.819 1.00 91.12 89 PHE A O 1
ATOM 706 N N . ASP A 1 90 ? -4.794 0.941 -11.055 1.00 92.38 90 ASP A N 1
ATOM 707 C CA . ASP A 1 90 ? -4.475 0.265 -12.310 1.00 92.38 90 ASP A CA 1
ATOM 708 C C . ASP A 1 90 ? -3.248 0.912 -12.944 1.00 92.38 90 ASP A C 1
ATOM 710 O O . ASP A 1 90 ? -3.276 2.088 -13.298 1.00 92.38 90 ASP A O 1
ATOM 714 N N . MET A 1 91 ? -2.166 0.145 -13.058 1.00 89.56 91 MET A N 1
ATOM 715 C CA . MET A 1 91 ? -0.860 0.653 -13.481 1.00 89.56 91 MET A CA 1
ATOM 716 C C . MET A 1 91 ? -0.512 0.333 -14.938 1.00 89.56 91 MET A C 1
ATOM 718 O O . MET A 1 91 ? 0.626 0.526 -15.346 1.00 89.56 91 MET 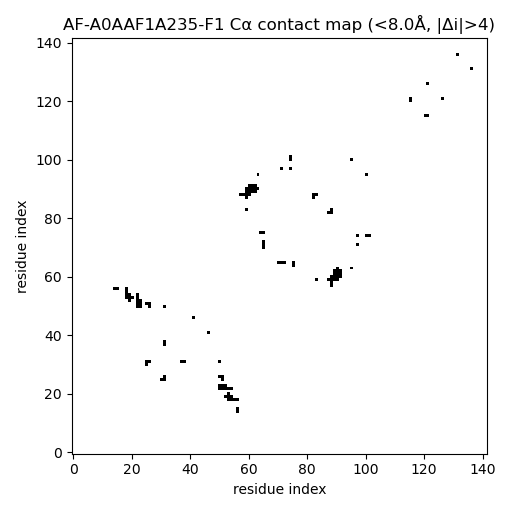A O 1
ATOM 722 N N . ARG A 1 92 ? -1.478 -0.102 -15.761 1.00 91.12 92 ARG A N 1
ATOM 723 C CA . ARG A 1 92 ? -1.229 -0.455 -17.179 1.00 91.12 92 ARG A CA 1
ATOM 724 C C . ARG A 1 92 ? -0.551 0.635 -18.002 1.00 91.12 92 ARG A C 1
ATOM 726 O O . ARG A 1 92 ? 0.168 0.310 -18.938 1.00 91.12 92 ARG A O 1
ATOM 733 N N . SER A 1 93 ? -0.833 1.899 -17.702 1.00 88.25 93 SER A N 1
ATOM 734 C CA . SER A 1 93 ? -0.287 3.056 -18.417 1.00 88.25 93 SER A CA 1
ATOM 735 C C . SER A 1 93 ? 0.845 3.752 -17.664 1.00 88.25 93 SER A C 1
ATOM 737 O O . SER A 1 93 ? 1.263 4.828 -18.082 1.00 88.25 93 SER A O 1
ATOM 739 N N . ILE A 1 94 ? 1.285 3.199 -16.532 1.00 89.44 94 ILE A N 1
ATOM 740 C CA . ILE A 1 94 ? 2.326 3.794 -15.699 1.00 89.44 94 ILE A CA 1
ATOM 741 C C . ILE A 1 94 ? 3.645 3.118 -16.041 1.00 89.44 94 ILE A C 1
ATOM 743 O O . ILE A 1 94 ? 3.835 1.935 -15.762 1.00 89.44 94 ILE A O 1
ATOM 747 N N . ASP A 1 95 ? 4.549 3.887 -16.636 1.00 89.81 95 ASP A N 1
ATOM 748 C CA . ASP A 1 95 ? 5.934 3.479 -16.818 1.00 89.81 95 ASP A CA 1
ATOM 749 C C . ASP A 1 95 ? 6.754 3.936 -15.609 1.00 89.81 95 ASP A C 1
ATOM 751 O O . ASP A 1 95 ? 6.722 5.111 -15.234 1.00 89.81 95 ASP A O 1
ATOM 755 N N . ILE A 1 96 ? 7.441 2.996 -14.961 1.00 90.06 96 ILE A N 1
ATOM 756 C CA . ILE A 1 96 ? 8.221 3.266 -13.753 1.00 90.06 96 ILE A CA 1
ATOM 757 C C . ILE A 1 96 ? 9.696 3.275 -14.125 1.00 90.06 96 ILE A C 1
ATOM 759 O O . ILE A 1 96 ? 10.320 2.223 -14.267 1.00 90.06 96 ILE A O 1
ATOM 763 N N . ASP A 1 97 ? 10.279 4.472 -14.193 1.00 92.12 97 ASP A N 1
ATOM 764 C CA . ASP A 1 97 ? 11.729 4.624 -14.272 1.00 92.12 97 ASP A CA 1
ATOM 765 C C . ASP A 1 97 ? 12.345 4.338 -12.896 1.00 92.12 97 ASP A C 1
ATOM 767 O O . ASP A 1 97 ? 12.507 5.214 -12.037 1.00 92.12 97 ASP A O 1
ATOM 771 N N . ALA A 1 98 ? 12.688 3.067 -12.680 1.00 91.62 98 ALA A N 1
ATOM 772 C CA . ALA A 1 98 ? 13.263 2.606 -11.426 1.00 91.62 98 ALA A CA 1
ATOM 773 C C . ALA A 1 98 ? 14.563 3.346 -11.069 1.00 91.62 98 ALA A C 1
ATOM 775 O O . ALA A 1 98 ? 14.830 3.610 -9.895 1.00 91.62 98 ALA A O 1
ATOM 776 N N . LYS A 1 99 ? 15.369 3.729 -12.068 1.00 92.94 99 LYS A N 1
ATOM 777 C CA . LYS A 1 99 ? 16.630 4.442 -11.846 1.00 92.94 99 LYS A CA 1
ATOM 778 C C . LYS A 1 99 ? 16.364 5.859 -11.353 1.00 92.94 99 LYS A C 1
ATOM 780 O O . LYS A 1 99 ? 16.986 6.273 -10.372 1.00 92.94 99 LYS A O 1
ATOM 785 N N . TYR A 1 100 ? 15.444 6.570 -12.000 1.00 94.44 100 TYR A N 1
ATOM 786 C CA . TYR A 1 100 ? 15.034 7.908 -11.586 1.00 94.44 100 TYR A CA 1
ATOM 787 C C . TYR A 1 100 ? 14.494 7.904 -10.153 1.00 94.44 100 TYR A C 1
ATOM 789 O O . TYR A 1 100 ? 14.994 8.643 -9.302 1.00 94.44 100 TYR A O 1
ATOM 797 N N . HIS A 1 101 ? 13.543 7.017 -9.842 1.00 93.19 101 HIS A N 1
ATOM 798 C CA . HIS A 1 101 ? 12.964 6.961 -8.500 1.00 93.19 101 HIS A CA 1
ATOM 799 C C . HIS A 1 101 ? 13.986 6.558 -7.433 1.00 93.19 101 HIS A C 1
ATOM 801 O O . HIS A 1 101 ? 13.977 7.122 -6.339 1.00 93.19 101 HIS A O 1
ATOM 807 N N . ARG A 1 102 ? 14.912 5.640 -7.740 1.00 92.94 102 ARG A N 1
ATOM 808 C CA . ARG A 1 102 ? 15.991 5.277 -6.811 1.00 92.94 102 ARG A CA 1
ATOM 809 C C . ARG A 1 102 ? 16.870 6.481 -6.484 1.00 92.94 102 ARG A C 1
ATOM 811 O O . ARG A 1 102 ? 17.199 6.686 -5.319 1.00 92.94 102 ARG A O 1
ATOM 818 N N . GLN A 1 103 ? 17.236 7.282 -7.486 1.00 95.19 103 GLN A N 1
ATOM 819 C CA . GLN A 1 103 ? 18.015 8.503 -7.275 1.00 95.19 103 GLN A CA 1
ATOM 820 C C . GLN A 1 103 ? 17.235 9.522 -6.443 1.00 95.19 103 GLN A C 1
ATOM 822 O O . GLN A 1 103 ? 17.764 10.026 -5.458 1.00 95.19 103 GLN A O 1
ATOM 827 N N . MET A 1 104 ? 15.968 9.761 -6.785 1.00 94.81 104 MET A N 1
ATOM 828 C CA . MET A 1 104 ? 15.101 10.688 -6.061 1.00 94.81 104 MET A CA 1
ATOM 829 C C . MET A 1 104 ? 14.962 10.301 -4.582 1.00 94.81 104 MET A C 1
ATOM 831 O O . MET A 1 104 ? 15.221 11.122 -3.702 1.00 94.81 104 MET A O 1
ATOM 835 N N . TYR A 1 105 ? 14.618 9.044 -4.289 1.00 93.81 105 TYR A N 1
ATOM 836 C CA . TYR A 1 105 ? 14.481 8.573 -2.911 1.00 93.81 105 TYR A CA 1
ATOM 837 C C . TYR A 1 105 ? 15.818 8.561 -2.164 1.00 93.81 105 TYR A C 1
ATOM 839 O O . TYR A 1 105 ? 15.847 8.948 -0.999 1.00 93.81 105 TYR A O 1
ATOM 847 N N . ALA A 1 106 ? 16.930 8.202 -2.815 1.00 94.31 106 ALA A N 1
ATOM 848 C CA . ALA A 1 106 ? 18.255 8.288 -2.201 1.00 94.31 106 ALA A CA 1
ATOM 849 C C . ALA A 1 106 ? 18.622 9.733 -1.826 1.00 94.31 106 ALA A C 1
ATOM 851 O O . ALA A 1 106 ? 19.141 9.967 -0.738 1.00 94.31 106 ALA A O 1
ATOM 852 N N . THR A 1 107 ? 18.315 10.712 -2.683 1.00 96.88 107 THR A N 1
ATOM 853 C CA . THR A 1 107 ? 18.541 12.134 -2.387 1.00 96.88 107 THR A CA 1
ATOM 854 C C . THR A 1 107 ? 17.685 12.613 -1.218 1.00 96.88 107 THR A C 1
ATOM 856 O O . THR A 1 107 ? 18.203 13.290 -0.331 1.00 96.88 107 THR A O 1
ATOM 859 N N . ILE A 1 108 ? 16.399 12.246 -1.184 1.00 95.06 108 ILE A N 1
ATOM 860 C CA . ILE A 1 108 ? 15.489 12.621 -0.092 1.00 95.06 108 ILE A CA 1
ATOM 861 C C . ILE A 1 108 ? 15.955 12.012 1.236 1.00 95.06 108 ILE A C 1
ATOM 863 O O . ILE A 1 108 ? 16.043 12.725 2.234 1.00 95.06 108 ILE A O 1
ATOM 867 N N . LEU A 1 109 ? 16.289 10.718 1.246 1.00 94.44 109 LEU A N 1
ATOM 868 C CA . LEU A 1 109 ? 16.795 10.027 2.434 1.00 94.44 109 LEU A CA 1
ATOM 869 C C . 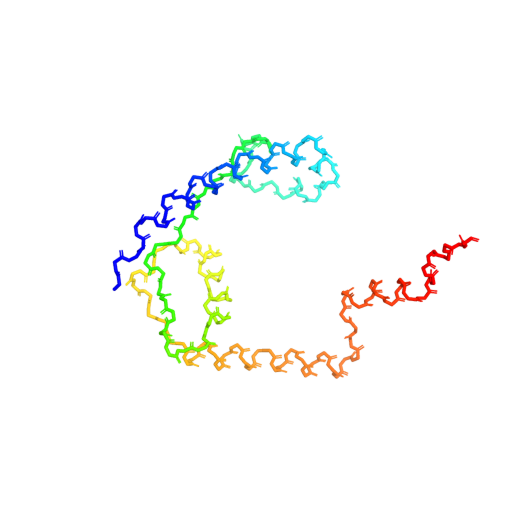LEU A 1 109 ? 18.095 10.656 2.931 1.00 94.44 109 LEU A C 1
ATOM 871 O O . LEU A 1 109 ? 18.214 10.951 4.117 1.00 94.44 109 LEU A O 1
ATOM 875 N N . TRP A 1 110 ? 19.031 10.933 2.021 1.00 96.50 110 TRP A N 1
ATOM 876 C CA . TRP A 1 110 ? 20.296 11.562 2.379 1.00 96.50 110 TRP A CA 1
ATOM 877 C C . TRP A 1 110 ? 20.102 12.949 2.994 1.00 96.50 110 TRP A C 1
ATOM 879 O O . TRP A 1 110 ? 20.679 13.247 4.038 1.00 96.50 110 TRP A O 1
ATOM 889 N N . HIS A 1 111 ? 19.259 13.789 2.387 1.00 96.00 111 HIS A N 1
ATOM 890 C CA . HIS A 1 111 ? 18.954 15.107 2.938 1.00 96.00 111 HIS A CA 1
ATOM 891 C C . HIS A 1 111 ? 18.321 14.992 4.328 1.00 96.00 111 HIS A C 1
ATOM 893 O O . HIS A 1 111 ? 18.720 15.704 5.245 1.00 96.00 111 HIS A O 1
ATOM 899 N N . TYR A 1 112 ? 17.357 14.085 4.502 1.00 92.25 112 TYR A N 1
ATOM 900 C CA . TYR A 1 112 ? 16.705 13.865 5.790 1.00 92.25 112 TYR A CA 1
ATOM 901 C C . TYR A 1 112 ? 17.702 13.443 6.878 1.00 92.25 112 TYR A C 1
ATOM 903 O O . TYR A 1 112 ? 17.723 14.036 7.954 1.00 92.25 112 TYR A O 1
ATOM 911 N N . GLU A 1 113 ? 18.559 12.458 6.596 1.00 91.06 113 GLU A N 1
ATOM 912 C CA . GLU A 1 113 ? 19.601 12.012 7.527 1.00 91.06 113 GLU A CA 1
ATOM 913 C C . GLU A 1 113 ? 20.587 13.132 7.859 1.00 91.06 113 GLU A C 1
ATOM 915 O O . GLU A 1 113 ? 20.986 13.290 9.014 1.00 91.06 113 GLU A O 1
ATOM 920 N N . LYS A 1 114 ? 20.960 13.939 6.861 1.00 93.50 114 LYS A N 1
ATOM 921 C CA . LYS A 1 114 ? 21.892 15.049 7.042 1.00 93.50 114 LYS A CA 1
ATOM 922 C C . LYS A 1 114 ? 21.320 16.131 7.955 1.00 93.50 114 LYS A C 1
ATOM 924 O O . LYS A 1 114 ? 21.991 16.496 8.915 1.00 93.50 114 LYS A O 1
ATOM 929 N N . THR A 1 115 ? 20.081 16.563 7.712 1.00 91.19 115 THR A N 1
ATOM 930 C CA . THR A 1 115 ? 19.364 17.511 8.580 1.00 91.19 115 THR A CA 1
ATOM 931 C C . THR A 1 115 ? 19.213 16.953 9.992 1.00 91.19 115 THR A C 1
ATOM 933 O O . THR A 1 115 ? 19.528 17.629 10.964 1.00 91.19 115 THR A O 1
ATOM 936 N N . LYS A 1 116 ? 18.823 15.680 10.123 1.00 86.38 116 LYS A N 1
ATOM 937 C CA . LYS A 1 116 ? 18.642 15.045 11.432 1.00 86.38 116 LYS A CA 1
ATOM 938 C C . LYS A 1 116 ? 19.931 15.038 12.265 1.00 86.38 116 LYS A C 1
ATOM 940 O O . LYS A 1 116 ? 19.881 15.293 13.465 1.00 86.38 116 LYS A O 1
ATOM 945 N N . ASN A 1 117 ? 21.066 14.756 11.623 1.00 87.69 117 ASN A N 1
ATOM 946 C CA . ASN A 1 117 ? 22.380 14.763 12.265 1.00 87.69 117 ASN A CA 1
ATOM 947 C C . ASN A 1 117 ? 22.858 16.172 12.641 1.00 87.69 117 ASN A C 1
ATOM 949 O O . ASN A 1 117 ? 23.627 16.309 13.583 1.00 87.69 117 ASN A O 1
ATOM 953 N N . GLU A 1 118 ? 22.460 17.203 11.895 1.00 89.12 118 GLU A N 1
ATOM 954 C CA . GLU A 1 118 ? 22.825 18.596 12.188 1.00 89.12 118 GLU A CA 1
ATOM 955 C C . GLU A 1 118 ? 21.985 19.188 13.320 1.00 89.12 118 GLU A C 1
ATOM 957 O O . GLU A 1 118 ? 22.509 19.937 14.141 1.00 89.12 118 GLU A O 1
ATOM 962 N N . ASP A 1 119 ? 20.713 18.803 13.401 1.00 85.69 119 ASP A N 1
ATOM 963 C CA . ASP A 1 119 ? 19.782 19.315 14.406 1.00 85.69 119 ASP A CA 1
ATOM 964 C C . ASP A 1 119 ? 19.894 18.594 15.772 1.00 85.69 119 ASP A C 1
ATOM 966 O O . ASP A 1 119 ? 19.100 18.873 16.671 1.00 85.69 119 ASP A O 1
ATOM 970 N N . ASP A 1 120 ? 20.821 17.635 15.939 1.00 74.56 120 ASP A N 1
ATOM 971 C CA . ASP A 1 120 ? 20.918 16.733 17.110 1.00 74.56 120 ASP A CA 1
ATOM 972 C C . ASP A 1 120 ? 19.553 16.106 17.496 1.00 74.56 120 ASP A C 1
ATOM 974 O O . ASP A 1 120 ? 19.252 15.806 18.658 1.00 74.56 120 ASP A O 1
ATOM 978 N N . THR A 1 121 ? 18.677 15.905 16.504 1.00 66.69 121 THR A N 1
ATOM 979 C CA . THR A 1 121 ? 17.302 15.466 16.749 1.00 66.69 121 THR A CA 1
ATOM 980 C C . THR A 1 121 ? 17.246 13.960 16.972 1.00 66.69 121 THR A C 1
ATOM 982 O O . THR A 1 121 ? 17.507 13.133 16.094 1.00 66.69 121 THR A O 1
ATOM 985 N N . ILE A 1 122 ? 16.842 13.579 18.181 1.00 61.44 122 ILE A N 1
ATOM 986 C CA . ILE A 1 122 ? 16.564 12.188 18.536 1.00 61.44 122 ILE A CA 1
ATOM 987 C C . ILE A 1 122 ? 15.224 11.795 17.902 1.00 61.44 122 ILE A C 1
ATOM 989 O O . ILE A 1 122 ? 14.238 12.525 18.008 1.00 61.44 122 ILE A O 1
ATOM 993 N N . SER A 1 123 ? 15.161 10.632 17.246 1.00 64.00 123 SER A N 1
ATOM 994 C CA . SER A 1 123 ? 13.883 10.132 16.714 1.00 64.00 123 SER A CA 1
ATOM 995 C C . SER A 1 123 ? 12.894 9.891 17.860 1.00 64.00 123 SER A C 1
ATOM 997 O O . SER A 1 123 ? 13.285 9.377 18.905 1.00 64.00 123 SER A O 1
ATOM 999 N N . GLU A 1 124 ? 11.594 10.141 17.671 1.00 59.25 124 GLU A N 1
ATOM 1000 C CA . GLU A 1 124 ? 10.583 9.815 18.696 1.00 59.25 124 GLU A CA 1
ATOM 1001 C C . GLU A 1 124 ? 10.620 8.338 19.140 1.00 59.25 124 GLU A C 1
ATOM 1003 O O . GLU A 1 124 ? 10.348 8.017 20.299 1.00 59.25 124 GLU A O 1
ATOM 1008 N N . SER A 1 125 ? 11.047 7.436 18.248 1.00 57.91 125 SER A N 1
ATOM 1009 C CA . SER A 1 125 ? 11.261 6.014 18.556 1.00 57.91 125 SER A CA 1
ATOM 1010 C C . SER A 1 125 ? 12.428 5.758 19.529 1.00 57.91 125 SER A C 1
ATOM 1012 O O . SER A 1 125 ? 12.433 4.772 20.270 1.00 57.91 125 SER A O 1
ATOM 1014 N N . GLU A 1 126 ? 13.418 6.651 19.570 1.00 52.06 126 GLU A N 1
ATOM 1015 C CA . GLU A 1 126 ? 14.542 6.620 20.510 1.00 52.06 126 GLU A CA 1
ATOM 1016 C C . GLU A 1 126 ? 14.222 7.324 21.828 1.00 52.06 126 GLU A C 1
ATOM 1018 O O . GLU A 1 126 ? 14.768 6.938 22.866 1.00 52.06 126 GLU A O 1
ATOM 1023 N N . VAL A 1 127 ? 13.296 8.287 21.833 1.00 48.38 127 VAL A N 1
ATOM 1024 C CA . VAL A 1 127 ? 12.788 8.897 23.072 1.00 48.38 127 VAL A CA 1
ATOM 1025 C C . VAL A 1 127 ? 12.177 7.818 23.969 1.00 48.38 127 VAL A C 1
ATOM 1027 O O . VAL A 1 127 ? 12.512 7.733 25.151 1.00 48.38 127 VAL A O 1
ATOM 1030 N N . THR A 1 128 ? 11.377 6.907 23.410 1.00 46.47 128 THR A N 1
ATOM 1031 C CA . THR A 1 128 ? 10.785 5.796 24.177 1.00 46.47 128 THR A CA 1
ATOM 1032 C C . THR A 1 128 ? 11.839 4.807 24.685 1.00 46.47 128 THR A C 1
ATOM 1034 O O . THR A 1 128 ? 11.752 4.348 25.826 1.00 46.47 128 THR A O 1
ATOM 1037 N N . ARG A 1 129 ? 12.876 4.513 23.886 1.00 48.34 129 ARG A N 1
ATOM 1038 C CA . ARG A 1 129 ? 13.984 3.624 24.288 1.00 48.34 129 ARG A CA 1
ATOM 1039 C C . ARG A 1 129 ? 14.846 4.237 25.394 1.00 48.34 129 ARG A C 1
ATOM 1041 O O . ARG A 1 129 ? 15.266 3.525 26.301 1.00 48.34 129 ARG A O 1
ATOM 1048 N N . THR A 1 130 ? 15.074 5.546 25.347 1.00 44.94 130 THR A N 1
ATOM 1049 C CA . THR A 1 130 ? 15.873 6.276 26.342 1.00 44.94 130 THR A CA 1
ATOM 1050 C C . THR A 1 130 ? 15.124 6.423 27.665 1.00 44.94 130 THR A C 1
ATOM 1052 O O . THR A 1 130 ? 15.723 6.309 28.731 1.00 44.94 130 THR A O 1
ATOM 1055 N N . VAL A 1 131 ? 13.802 6.612 27.627 1.00 47.69 131 VAL A N 1
ATOM 1056 C CA . VAL A 1 131 ? 12.971 6.570 28.839 1.00 47.69 131 VAL A CA 1
ATOM 1057 C C . VAL A 1 131 ? 12.994 5.158 29.439 1.00 47.69 131 VAL A C 1
ATOM 1059 O O . VAL A 1 131 ? 13.281 5.007 30.622 1.00 47.69 131 VAL A O 1
ATOM 1062 N N . ALA A 1 132 ? 12.816 4.107 28.633 1.00 47.81 132 ALA A N 1
ATOM 1063 C CA . ALA A 1 132 ? 12.882 2.724 29.115 1.00 47.81 132 ALA A CA 1
ATOM 1064 C C . ALA A 1 132 ? 14.270 2.325 29.665 1.00 47.81 132 ALA A C 1
ATOM 1066 O O . ALA A 1 132 ? 14.343 1.583 30.644 1.00 47.81 132 ALA A O 1
ATOM 1067 N N . SER A 1 133 ? 15.371 2.828 29.088 1.00 52.09 133 SER A N 1
ATOM 1068 C CA . SER A 1 133 ? 16.728 2.543 29.582 1.00 52.09 133 SER A CA 1
ATOM 1069 C C . SER A 1 133 ? 17.073 3.311 30.862 1.00 52.09 133 SER A C 1
ATOM 1071 O O . SER A 1 133 ? 17.779 2.774 31.716 1.00 52.09 133 SER A O 1
ATOM 1073 N N . LYS A 1 134 ? 16.527 4.523 31.052 1.00 53.31 134 LYS A N 1
ATOM 1074 C CA . LYS A 1 134 ? 16.668 5.297 32.299 1.00 53.31 134 LYS A CA 1
ATOM 1075 C C . LYS A 1 134 ? 15.891 4.688 33.470 1.00 53.31 134 LYS A C 1
ATOM 1077 O O . LYS A 1 134 ? 16.332 4.807 34.608 1.00 53.31 134 LYS A O 1
ATOM 1082 N N . PHE A 1 135 ? 14.780 4.002 33.203 1.00 51.56 135 PHE A N 1
ATOM 1083 C CA . PHE A 1 135 ? 13.931 3.379 34.226 1.00 51.56 135 PHE A CA 1
ATOM 1084 C C . PHE A 1 135 ? 14.217 1.891 34.462 1.00 51.56 135 PHE A C 1
ATOM 1086 O O . PHE A 1 135 ? 13.297 1.176 34.841 1.00 51.56 135 PHE A O 1
ATOM 1093 N N . GLY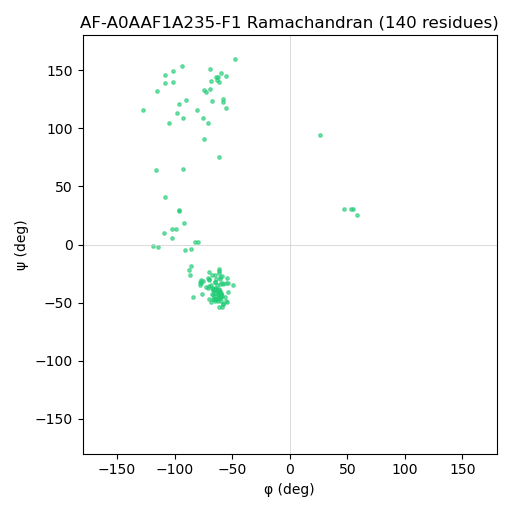 A 1 136 ? 15.468 1.446 34.249 1.00 41.97 136 GLY A N 1
ATOM 1094 C CA . GLY A 1 136 ? 16.024 0.152 34.674 1.00 41.97 136 GLY A CA 1
ATOM 1095 C C . GLY A 1 136 ? 14.992 -0.965 34.836 1.00 41.97 136 GLY A C 1
ATOM 1096 O O . GLY A 1 136 ? 14.390 -1.081 35.901 1.00 41.97 136 GLY A O 1
ATOM 1097 N N . GLY A 1 137 ? 14.799 -1.765 33.782 1.00 52.41 137 GLY A N 1
ATOM 1098 C CA . GLY A 1 137 ? 13.742 -2.778 33.703 1.00 52.41 137 GLY A CA 1
ATOM 1099 C C . GLY A 1 137 ? 13.606 -3.683 34.943 1.00 52.41 137 GLY A C 1
ATOM 1100 O O . GLY A 1 137 ? 14.548 -3.810 35.731 1.00 52.41 137 GLY A O 1
ATOM 1101 N N . PRO A 1 138 ? 12.438 -4.334 35.129 1.00 50.09 138 PRO A N 1
ATOM 1102 C CA . PRO A 1 138 ? 12.120 -5.059 36.355 1.00 50.09 138 PRO A CA 1
ATOM 1103 C C . PRO A 1 138 ? 13.195 -6.099 36.675 1.00 50.09 138 PRO A C 1
ATOM 1105 O O . PRO A 1 138 ? 13.417 -7.040 35.911 1.00 50.09 138 PRO A O 1
ATOM 1108 N N . ARG A 1 139 ? 13.870 -5.934 37.817 1.00 46.69 139 ARG A N 1
ATOM 1109 C CA . ARG A 1 139 ? 14.779 -6.956 38.337 1.00 46.69 139 ARG A CA 1
ATOM 1110 C C . ARG A 1 139 ? 13.926 -8.122 38.819 1.00 46.69 139 ARG A C 1
ATOM 1112 O O . ARG A 1 139 ? 13.290 -8.032 39.864 1.00 46.69 139 ARG A O 1
ATOM 1119 N N . ILE A 1 140 ? 13.899 -9.203 38.049 1.00 45.22 140 ILE A N 1
ATOM 1120 C CA . ILE A 1 140 ? 13.348 -10.477 38.509 1.00 45.22 140 ILE A CA 1
ATOM 1121 C C . ILE A 1 140 ? 14.387 -11.076 39.461 1.00 45.22 140 ILE A C 1
ATOM 1123 O O . ILE A 1 140 ? 15.476 -11.461 39.033 1.00 45.22 140 ILE A O 1
ATOM 1127 N N . ALA A 1 141 ? 14.078 -11.089 40.758 1.00 46.41 141 ALA A N 1
ATOM 1128 C CA . ALA A 1 141 ? 14.849 -11.844 41.738 1.00 46.41 141 ALA A CA 1
ATOM 1129 C C . ALA A 1 141 ? 14.615 -13.347 41.502 1.00 46.41 141 ALA A C 1
ATOM 1131 O O . ALA A 1 141 ? 13.476 -13.758 41.272 1.00 46.41 141 ALA A O 1
ATOM 1132 N N . LYS A 1 142 ? 15.699 -14.130 41.500 1.00 45.94 142 LYS A N 1
ATOM 1133 C CA . LYS A 1 142 ? 15.650 -15.598 41.527 1.00 45.94 142 LYS A CA 1
ATOM 1134 C C . LYS A 1 142 ? 15.278 -16.096 42.915 1.00 45.94 142 LYS A C 1
ATOM 1136 O O . LYS A 1 142 ? 15.729 -15.448 43.886 1.00 45.94 142 LYS A O 1
#

pLDDT: mean 80.44, std 17.34, range [35.62, 97.81]

Foldseek 3Di:
DPPPPVVVVVVCVVVQVCLQVVLVVCVVVVVCVVPCVVVVCCPVVPVPPDSNDGDDDAAAAPQDDDDPPDPCPVVSVVPVVVCVVVVHRYCPPPDDPSVVSVVVVVVVVVVVVVVCVVVVDDPPVVVVVVVVVVVPDDPDDD

Organism: Solanum verrucosum (NCBI:txid315347)

InterPro domains:
  IPR038765 Papain-like cysteine peptidase superfamily [SSF54001] (35-112)

Radius of gyration: 21.51 Å; Cα contacts (8 Å, |Δi|>4): 64; chains: 1; bounding box: 46×39×60 Å